Protein AF-A0A1M5JFJ2-F1 (afdb_monomer_lite)

Structure (mmCIF, N/CA/C/O backbone):
data_AF-A0A1M5JFJ2-F1
#
_entry.id   AF-A0A1M5JFJ2-F1
#
loop_
_atom_site.group_PDB
_atom_site.id
_atom_site.type_symbol
_atom_site.label_atom_id
_atom_site.label_alt_id
_atom_site.label_comp_id
_atom_site.label_asym_id
_atom_site.label_entity_id
_atom_site.label_seq_id
_atom_site.pdbx_PDB_ins_code
_atom_site.Cartn_x
_atom_site.Cartn_y
_atom_site.Cartn_z
_atom_site.occupancy
_atom_site.B_iso_or_equiv
_atom_site.auth_seq_id
_atom_site.auth_comp_id
_atom_site.auth_asym_id
_atom_site.auth_atom_id
_atom_site.pdbx_PDB_model_num
ATOM 1 N N . MET A 1 1 ? -61.893 -34.218 -16.323 1.00 39.91 1 MET A N 1
ATOM 2 C CA . MET A 1 1 ? -61.802 -35.694 -16.439 1.00 39.91 1 MET A CA 1
ATOM 3 C C . MET A 1 1 ? -60.438 -36.093 -15.871 1.00 39.91 1 MET A C 1
ATOM 5 O O . MET A 1 1 ? -59.460 -35.553 -16.354 1.00 39.91 1 MET A O 1
ATOM 9 N N . SER A 1 2 ? -60.388 -36.673 -14.657 1.00 41.72 2 SER A N 1
ATOM 10 C CA . SER A 1 2 ? -60.067 -38.105 -14.388 1.00 41.72 2 SER A CA 1
ATOM 11 C C . SER A 1 2 ? -58.613 -38.467 -14.764 1.00 41.72 2 SER A C 1
ATOM 13 O O . SER A 1 2 ? -58.262 -38.245 -15.911 1.00 41.72 2 SER A O 1
ATOM 15 N N . ARG A 1 3 ? -57.701 -39.023 -13.943 1.00 42.59 3 ARG A N 1
ATOM 16 C CA . ARG A 1 3 ? -57.672 -39.825 -12.686 1.00 42.59 3 ARG A CA 1
ATOM 17 C C . ARG A 1 3 ? -56.276 -39.617 -12.034 1.00 42.59 3 ARG A C 1
ATOM 19 O O . ARG A 1 3 ? -55.334 -39.351 -12.768 1.00 42.59 3 ARG A O 1
ATOM 26 N N . ASP A 1 4 ? -56.088 -39.505 -10.718 1.00 43.62 4 ASP A N 1
ATOM 27 C CA . ASP A 1 4 ? -56.044 -40.531 -9.646 1.00 43.62 4 ASP A CA 1
ATOM 28 C C . ASP A 1 4 ? -54.959 -41.635 -9.740 1.00 43.62 4 ASP A C 1
ATOM 30 O O . ASP A 1 4 ? -54.933 -42.403 -10.699 1.00 43.62 4 ASP A O 1
ATOM 34 N N . GLY A 1 5 ? -54.163 -41.774 -8.658 1.00 43.50 5 GLY A N 1
ATOM 35 C CA . GLY A 1 5 ? -53.397 -42.981 -8.259 1.00 43.50 5 GLY A CA 1
ATOM 36 C C . GLY A 1 5 ? -51.956 -42.704 -7.757 1.00 43.50 5 GLY A C 1
ATOM 37 O O . GLY A 1 5 ? -51.101 -42.405 -8.575 1.00 43.50 5 GLY A O 1
ATOM 38 N N . ARG A 1 6 ? -51.622 -42.643 -6.444 1.00 39.38 6 ARG A N 1
ATOM 39 C CA . ARG A 1 6 ? -51.461 -43.739 -5.433 1.00 39.38 6 ARG A CA 1
ATOM 40 C C . ARG A 1 6 ? -50.259 -44.661 -5.794 1.00 39.38 6 ARG A C 1
ATOM 42 O O . ARG A 1 6 ? -50.204 -45.095 -6.925 1.00 39.38 6 ARG A O 1
ATOM 49 N N . SER A 1 7 ? -49.281 -45.079 -4.971 1.00 40.28 7 SER A N 1
ATOM 50 C CA . SER A 1 7 ? -49.109 -45.277 -3.519 1.00 40.28 7 SER A CA 1
ATOM 51 C C . SER A 1 7 ? -47.634 -45.604 -3.172 1.00 40.28 7 SER A C 1
ATOM 53 O O . SER A 1 7 ? -46.970 -46.254 -3.964 1.00 40.28 7 SER A O 1
ATOM 55 N N . ARG A 1 8 ? -47.244 -45.294 -1.923 1.00 43.00 8 ARG A N 1
ATOM 56 C CA . ARG A 1 8 ? -46.470 -46.088 -0.927 1.00 43.00 8 ARG A CA 1
ATOM 57 C C . ARG A 1 8 ? -45.123 -46.751 -1.281 1.00 43.00 8 ARG A C 1
ATOM 59 O O . ARG A 1 8 ? -45.038 -47.630 -2.123 1.00 43.00 8 ARG A O 1
ATOM 66 N N . GLY A 1 9 ? -44.148 -46.507 -0.399 1.00 39.31 9 GLY A N 1
ATOM 67 C CA . GLY A 1 9 ? -42.988 -47.376 -0.182 1.00 39.31 9 GLY A CA 1
ATOM 68 C C . GLY A 1 9 ? -42.113 -46.894 0.977 1.00 39.31 9 GLY A C 1
ATOM 69 O O . GLY A 1 9 ? -41.078 -46.282 0.756 1.00 39.31 9 GLY A O 1
ATOM 70 N N . ALA A 1 10 ? -42.544 -47.131 2.219 1.00 44.31 10 ALA A N 1
ATOM 71 C CA . ALA A 1 10 ? -41.695 -46.991 3.399 1.00 44.31 10 ALA A CA 1
ATOM 72 C C . ALA A 1 10 ? -40.924 -48.299 3.622 1.00 44.31 10 ALA A C 1
ATOM 74 O O . ALA A 1 10 ? -41.558 -49.343 3.745 1.00 44.31 10 ALA A O 1
ATOM 75 N N . VAL A 1 11 ? -39.596 -48.241 3.760 1.00 48.44 11 VAL A N 1
ATOM 76 C CA . VAL A 1 11 ? -38.815 -49.282 4.445 1.00 48.44 11 VAL A CA 1
ATOM 77 C C . VAL A 1 11 ? -37.778 -48.604 5.337 1.00 48.44 11 VAL A C 1
ATOM 79 O O . VAL A 1 11 ? -36.845 -47.953 4.877 1.00 48.44 11 VAL A O 1
ATOM 82 N N . ARG A 1 12 ? -37.995 -48.744 6.646 1.00 45.38 12 ARG A N 1
ATOM 83 C CA . ARG A 1 12 ? -37.031 -48.492 7.718 1.00 45.38 12 ARG A CA 1
ATOM 84 C C . ARG A 1 12 ? -36.202 -49.759 7.924 1.00 45.38 12 ARG A C 1
ATOM 86 O O . ARG A 1 12 ? -36.773 -50.776 8.294 1.00 45.38 12 ARG A O 1
ATOM 93 N N . THR A 1 13 ? -34.883 -49.642 7.840 1.00 49.72 13 THR A N 1
ATOM 94 C CA . THR A 1 13 ? -33.890 -50.485 8.535 1.00 49.72 13 THR A CA 1
ATOM 95 C C . THR A 1 13 ? -32.666 -49.578 8.733 1.00 49.72 13 THR A C 1
ATOM 97 O O . THR A 1 13 ? -32.172 -49.025 7.763 1.00 49.72 13 THR A O 1
ATOM 100 N N . GLY A 1 14 ? -32.166 -49.232 9.917 1.00 38.94 14 GLY A N 1
ATOM 101 C CA . GLY A 1 14 ? -32.096 -50.006 11.145 1.00 38.94 14 GLY A CA 1
ATOM 102 C C . GLY A 1 14 ? -30.736 -50.697 11.247 1.00 38.94 14 GLY A C 1
ATOM 103 O O . GLY A 1 14 ? -30.698 -51.915 11.214 1.00 38.94 14 GLY A O 1
ATOM 104 N N . VAL A 1 15 ? -29.636 -49.942 11.375 1.00 43.53 15 VAL A N 1
ATOM 105 C CA . VAL A 1 15 ? -28.361 -50.473 11.887 1.00 43.53 15 VAL A CA 1
ATOM 106 C C . VAL A 1 15 ? -27.777 -49.464 12.874 1.00 43.53 15 VAL A C 1
ATOM 108 O O . VAL A 1 15 ? -27.150 -48.477 12.502 1.00 43.53 15 VAL A O 1
ATOM 111 N N . LYS A 1 16 ? -28.024 -49.714 14.163 1.00 44.69 16 LYS A N 1
ATOM 112 C CA . LYS A 1 16 ? -27.154 -49.257 15.247 1.00 44.69 16 LYS A CA 1
ATOM 113 C C . LYS A 1 16 ? -26.051 -50.301 15.378 1.00 44.69 16 LYS A C 1
ATOM 115 O O . LYS A 1 16 ? -26.351 -51.444 15.701 1.00 44.69 16 LYS A O 1
ATOM 120 N N . ALA A 1 17 ? -24.803 -49.898 15.193 1.00 47.81 17 ALA A N 1
ATOM 121 C CA . ALA A 1 17 ? -23.659 -50.646 15.692 1.00 47.81 17 ALA A CA 1
ATOM 122 C C . ALA A 1 17 ? -22.914 -49.739 16.673 1.00 47.81 17 ALA A C 1
ATOM 124 O O . ALA A 1 17 ? -22.112 -48.892 16.294 1.00 47.81 17 ALA A O 1
ATOM 125 N N . SER A 1 18 ? -23.268 -49.895 17.947 1.00 40.94 18 SER A N 1
ATOM 126 C CA . SER A 1 18 ? -22.427 -49.507 19.071 1.00 40.94 18 SER A CA 1
ATOM 127 C C . SER A 1 18 ? -21.298 -50.529 19.147 1.00 40.94 18 SER A C 1
ATOM 129 O O . SER A 1 18 ? -21.578 -51.721 19.283 1.00 40.94 18 SER A O 1
ATOM 131 N N . LYS A 1 19 ? -20.041 -50.089 19.057 1.00 43.38 19 LYS A N 1
ATOM 132 C CA . LYS A 1 19 ? -18.919 -50.881 19.553 1.00 43.38 19 LYS A CA 1
ATOM 133 C C . LYS A 1 19 ? -18.082 -50.023 20.486 1.00 43.38 19 LYS A C 1
ATOM 135 O O . LYS A 1 19 ? -17.530 -48.994 20.113 1.00 43.38 19 LYS A O 1
ATOM 140 N N . THR A 1 20 ? -18.117 -50.467 21.729 1.00 50.50 20 THR A N 1
ATOM 141 C CA . THR A 1 20 ? -17.379 -50.018 22.895 1.00 50.50 20 THR A CA 1
ATOM 142 C C . THR A 1 20 ? -15.874 -50.144 22.693 1.00 50.50 20 THR A C 1
ATOM 144 O O . THR A 1 20 ? -15.417 -51.158 22.176 1.00 50.50 20 THR A O 1
ATOM 147 N N . ASN A 1 21 ? -15.177 -49.108 23.161 1.00 49.94 21 ASN A N 1
ATOM 148 C CA . ASN A 1 21 ? -13.913 -49.103 23.897 1.00 49.94 21 ASN A CA 1
ATOM 149 C C . ASN A 1 21 ? -12.865 -50.154 23.523 1.00 49.94 21 ASN A C 1
ATOM 151 O O . ASN A 1 21 ? -13.027 -51.311 23.876 1.00 49.94 21 ASN A O 1
ATOM 155 N N . ASP A 1 22 ? -11.724 -49.675 23.026 1.00 42.69 22 ASP A N 1
ATOM 156 C CA . ASP A 1 22 ? -10.425 -50.153 23.495 1.00 42.69 22 ASP A CA 1
ATOM 157 C C . ASP A 1 22 ? -9.469 -48.957 23.602 1.00 42.69 22 ASP A C 1
ATOM 159 O O . ASP A 1 22 ? -8.981 -48.401 22.619 1.00 42.69 22 ASP A O 1
ATOM 163 N N . VAL A 1 23 ? -9.258 -48.524 24.846 1.00 50.94 23 VAL A N 1
ATOM 164 C CA . VAL A 1 23 ? -8.138 -47.673 25.246 1.00 50.94 23 VAL A CA 1
ATOM 165 C C . VAL A 1 23 ? -6.907 -48.571 25.232 1.00 50.94 23 VAL A C 1
ATOM 167 O O . VAL A 1 23 ? -6.678 -49.324 26.174 1.00 50.94 23 VAL A O 1
ATOM 170 N N . VAL A 1 24 ? -6.114 -48.502 24.166 1.00 49.69 24 VAL A N 1
ATOM 171 C CA . VAL A 1 24 ? -4.756 -49.055 24.161 1.00 49.69 24 VAL A CA 1
ATOM 172 C C . VAL A 1 24 ? -3.784 -47.903 24.355 1.00 49.69 24 VAL A C 1
ATOM 174 O O . VAL A 1 24 ? -3.337 -47.234 23.426 1.00 49.69 24 VAL A O 1
ATOM 177 N N . THR A 1 25 ? -3.487 -47.667 25.627 1.00 52.69 25 THR A N 1
ATOM 178 C CA . THR A 1 25 ? -2.304 -46.948 26.083 1.00 52.69 25 THR A CA 1
ATOM 179 C C . THR A 1 25 ? -1.084 -47.801 25.738 1.00 52.69 25 THR A C 1
ATOM 181 O O . THR A 1 25 ? -0.792 -48.775 26.428 1.00 52.69 25 THR A O 1
ATOM 184 N N . THR A 1 26 ? -0.346 -47.445 24.689 1.00 52.22 26 THR A N 1
ATOM 185 C CA . THR A 1 26 ? 1.036 -47.911 24.507 1.00 52.22 26 THR A CA 1
ATOM 186 C C . THR A 1 26 ? 1.939 -46.692 24.523 1.00 52.22 26 THR A C 1
ATOM 188 O O . THR A 1 26 ? 1.948 -45.872 23.608 1.00 52.22 26 THR A O 1
ATOM 191 N N . MET A 1 27 ? 2.637 -46.532 25.642 1.00 39.34 27 MET A N 1
ATOM 192 C CA . MET A 1 27 ? 3.692 -45.546 25.802 1.00 39.34 27 MET A CA 1
ATOM 193 C C . MET A 1 27 ? 4.973 -45.984 25.068 1.00 39.34 27 MET A C 1
ATOM 195 O O . MET A 1 27 ? 5.138 -47.146 24.719 1.00 39.34 27 MET A O 1
ATOM 199 N N . HIS A 1 28 ? 5.888 -45.016 24.957 1.00 49.59 28 HIS A N 1
ATOM 200 C CA . HIS A 1 28 ? 7.350 -45.127 24.873 1.00 49.59 28 HIS A CA 1
ATOM 201 C C . HIS A 1 28 ? 8.000 -45.662 23.580 1.00 49.59 28 HIS A C 1
ATOM 203 O O . HIS A 1 28 ? 8.273 -46.844 23.428 1.00 49.59 28 HIS A O 1
ATOM 209 N N . ASN A 1 29 ? 8.443 -44.726 22.728 1.00 51.09 29 ASN A N 1
ATOM 210 C CA . ASN A 1 29 ? 9.879 -44.469 22.520 1.00 51.09 29 ASN A CA 1
ATOM 211 C C . ASN A 1 29 ? 10.078 -43.132 21.781 1.00 51.09 29 ASN A C 1
ATOM 213 O O . ASN A 1 29 ? 10.016 -43.046 20.558 1.00 51.09 29 ASN A O 1
ATOM 217 N N . LEU A 1 30 ? 10.296 -42.063 22.550 1.00 55.94 30 LEU A N 1
ATOM 218 C CA . LEU A 1 30 ? 10.795 -40.792 22.032 1.00 55.94 30 LEU A CA 1
ATOM 219 C C . LEU A 1 30 ? 12.282 -40.980 21.726 1.00 55.94 30 LEU A C 1
ATOM 221 O O . LEU A 1 30 ? 13.108 -41.027 22.640 1.00 55.94 30 LEU A O 1
ATOM 225 N N . THR A 1 31 ? 12.620 -41.118 20.447 1.00 60.88 31 THR A N 1
ATOM 226 C CA . THR A 1 31 ? 14.009 -41.127 19.989 1.00 60.88 31 THR A CA 1
ATOM 227 C C . THR A 1 31 ? 14.659 -39.802 20.366 1.00 60.88 31 THR A C 1
ATOM 229 O O . THR A 1 31 ? 14.364 -38.744 19.811 1.00 60.88 31 THR A O 1
ATOM 232 N N . LYS A 1 32 ? 15.532 -39.888 21.368 1.00 49.66 32 LYS A N 1
ATOM 233 C CA . LYS A 1 32 ? 16.407 -38.828 21.850 1.00 49.66 32 LYS A CA 1
ATOM 234 C C . LYS A 1 32 ? 17.308 -38.344 20.713 1.00 49.66 32 LYS A C 1
ATOM 236 O O . LYS A 1 32 ? 18.321 -38.972 20.423 1.00 49.66 32 LYS A O 1
ATOM 241 N N . TRP A 1 33 ? 17.003 -37.188 20.136 1.00 51.31 33 TRP A N 1
ATOM 242 C CA . TRP A 1 33 ? 18.027 -36.363 19.503 1.00 51.31 33 TRP A CA 1
ATOM 243 C C . TRP A 1 33 ? 18.692 -35.531 20.595 1.00 51.31 33 TRP A C 1
ATOM 245 O O . TRP A 1 33 ? 18.266 -34.425 20.914 1.00 51.31 33 TRP A O 1
ATOM 255 N N . ALA A 1 34 ? 19.721 -36.101 21.216 1.00 57.03 34 ALA A N 1
ATOM 256 C CA . ALA A 1 34 ? 20.656 -35.343 22.031 1.00 57.03 34 ALA A CA 1
ATOM 257 C C . ALA A 1 34 ? 21.644 -34.632 21.096 1.00 57.03 34 ALA A C 1
ATOM 259 O O . ALA A 1 34 ? 22.776 -35.072 20.931 1.00 57.03 34 ALA A O 1
ATOM 260 N N . PHE A 1 35 ? 21.219 -33.533 20.473 1.00 53.06 35 PHE A N 1
ATOM 261 C CA . PHE A 1 35 ? 22.173 -32.539 19.992 1.00 53.06 35 PHE A CA 1
ATOM 262 C C . PHE A 1 35 ? 22.438 -31.577 21.139 1.00 53.06 35 PHE A C 1
ATOM 264 O O . PHE A 1 35 ? 21.732 -30.594 21.352 1.00 53.06 35 PHE A O 1
ATOM 271 N N . GLY A 1 36 ? 23.443 -31.940 21.933 1.00 57.38 36 GLY A N 1
ATOM 272 C CA . GLY A 1 36 ? 24.047 -31.035 22.887 1.00 57.38 36 GLY A CA 1
ATOM 273 C C . GLY A 1 36 ? 24.621 -29.831 22.151 1.00 57.38 36 GLY A C 1
ATOM 274 O O . GLY A 1 36 ? 25.515 -29.964 21.323 1.00 57.38 36 GLY A O 1
ATOM 275 N N . SER A 1 37 ? 24.117 -28.654 22.488 1.00 57.16 37 SER A N 1
ATOM 276 C CA . SER A 1 37 ? 24.889 -27.424 22.417 1.00 57.16 37 SER A CA 1
ATOM 277 C C . SER A 1 37 ? 24.416 -26.527 23.551 1.00 57.16 37 SER A C 1
ATOM 279 O O . SER A 1 37 ? 23.379 -25.870 23.473 1.00 57.16 37 SER A O 1
ATOM 281 N N . LEU A 1 38 ? 25.155 -26.578 24.660 1.00 59.25 38 LEU A N 1
ATOM 282 C CA . LEU A 1 38 ? 25.079 -25.587 25.724 1.00 59.25 38 LEU A CA 1
ATOM 283 C C . LEU A 1 38 ? 25.697 -24.296 25.183 1.00 59.25 38 LEU A C 1
ATOM 285 O O . LEU A 1 38 ? 26.888 -24.049 25.355 1.00 59.25 38 LEU A O 1
ATOM 289 N N . LEU A 1 39 ? 24.889 -23.467 24.526 1.00 62.22 39 LEU A N 1
ATOM 290 C CA . LEU A 1 39 ? 25.213 -22.053 24.417 1.00 62.22 39 LEU A CA 1
ATOM 291 C C . LEU A 1 39 ? 24.893 -21.427 25.773 1.00 62.22 39 LEU A C 1
ATOM 293 O O . LEU A 1 39 ? 23.737 -21.189 26.123 1.00 62.22 39 LEU A O 1
ATOM 297 N N . VAL A 1 40 ? 25.946 -21.228 26.563 1.00 60.50 40 VAL A N 1
ATOM 298 C CA . VAL A 1 40 ? 25.945 -20.363 27.741 1.00 60.50 40 VAL A CA 1
ATOM 299 C C . VAL A 1 40 ? 25.629 -18.950 27.251 1.00 60.50 40 VAL A C 1
ATOM 301 O O . VAL A 1 40 ? 26.520 -18.179 26.909 1.00 60.50 40 VAL A O 1
ATOM 304 N N . CYS A 1 41 ? 24.347 -18.605 27.174 1.00 51.31 41 CYS A N 1
ATOM 305 C CA . CYS A 1 41 ? 23.937 -17.213 27.106 1.00 51.31 41 CYS A CA 1
ATOM 306 C C . CYS A 1 41 ? 24.018 -16.671 28.531 1.00 51.31 41 CYS A C 1
ATOM 308 O O . CYS A 1 41 ? 23.082 -16.815 29.318 1.00 51.31 41 CYS A O 1
ATOM 310 N N . SER A 1 42 ? 25.174 -16.102 28.876 1.00 60.62 42 SER A N 1
ATOM 311 C CA . SER A 1 42 ? 25.330 -15.230 30.037 1.00 60.62 42 SER A CA 1
ATOM 312 C C . SER A 1 42 ? 24.139 -14.277 30.105 1.00 60.62 42 SER A C 1
ATOM 314 O O . SER A 1 42 ? 23.831 -13.580 29.137 1.00 60.62 42 SER A O 1
ATOM 316 N N . GLY A 1 43 ? 23.430 -14.304 31.232 1.00 48.38 43 GLY A N 1
ATOM 317 C CA . GLY A 1 43 ? 22.223 -13.521 31.431 1.00 48.38 43 GLY A CA 1
ATOM 318 C C . GLY A 1 43 ? 22.508 -12.029 31.308 1.00 48.38 43 GLY A C 1
ATOM 319 O O . GLY A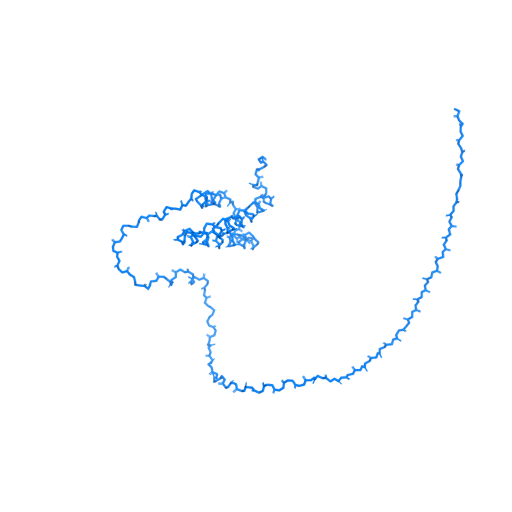 1 43 ? 23.189 -11.451 32.149 1.00 48.38 43 GLY A O 1
ATOM 320 N N . VAL A 1 44 ? 21.929 -11.399 30.292 1.00 59.34 44 VAL A N 1
ATOM 321 C CA . VAL A 1 44 ? 21.659 -9.965 30.316 1.00 59.34 44 VAL A CA 1
ATOM 322 C C . VAL A 1 44 ? 20.233 -9.820 30.824 1.00 59.34 44 VAL A C 1
ATOM 324 O O . VAL A 1 44 ? 19.277 -10.168 30.132 1.00 59.34 44 VAL A O 1
ATOM 327 N N . TRP A 1 45 ? 20.080 -9.332 32.054 1.00 53.47 45 TRP A N 1
ATOM 328 C CA . TRP A 1 45 ? 18.809 -8.780 32.514 1.00 53.47 45 TRP A CA 1
ATOM 329 C C . TRP A 1 45 ? 18.565 -7.491 31.724 1.00 53.47 45 TRP A C 1
ATOM 331 O O . TRP A 1 45 ? 18.951 -6.405 32.146 1.00 53.47 45 TRP A O 1
ATOM 341 N N . ALA A 1 46 ? 17.977 -7.613 30.536 1.00 52.78 46 ALA A N 1
ATOM 342 C CA . ALA A 1 46 ? 17.433 -6.468 29.830 1.00 52.78 46 ALA A CA 1
ATOM 343 C C . ALA A 1 46 ? 16.136 -6.083 30.545 1.00 52.78 46 ALA A C 1
ATOM 345 O O . ALA A 1 46 ? 15.145 -6.814 30.502 1.00 52.78 46 ALA A O 1
ATOM 346 N N . THR A 1 47 ? 16.151 -4.953 31.246 1.00 58.66 47 THR A N 1
ATOM 347 C CA . THR A 1 47 ? 14.925 -4.336 31.740 1.00 58.66 47 THR A CA 1
ATOM 348 C C . THR A 1 47 ? 14.044 -4.042 30.527 1.00 58.66 47 THR A C 1
ATOM 350 O O . THR A 1 47 ? 14.418 -3.305 29.616 1.00 58.66 47 THR A O 1
ATOM 353 N N . SER A 1 48 ? 12.884 -4.690 30.464 1.00 49.06 48 SER A N 1
ATOM 354 C CA . SER A 1 48 ? 11.900 -4.494 29.407 1.00 49.06 48 SE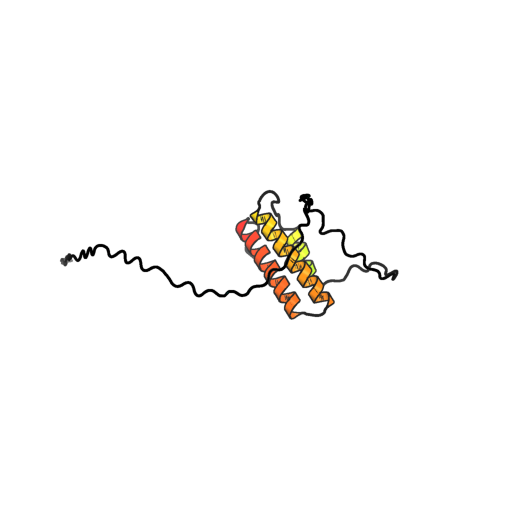R A CA 1
ATOM 355 C C . SER A 1 48 ? 11.290 -3.101 29.544 1.00 49.06 48 SER A C 1
ATOM 357 O O . SER A 1 48 ? 10.274 -2.921 30.213 1.00 49.06 48 SER A O 1
ATOM 359 N N . GLN A 1 49 ? 11.920 -2.101 28.933 1.00 50.28 49 GLN A N 1
ATOM 360 C CA . GLN A 1 49 ? 11.250 -0.847 28.627 1.00 50.28 49 GLN A CA 1
ATOM 361 C C . GLN A 1 49 ? 10.350 -1.110 27.421 1.00 50.28 49 GLN A C 1
ATOM 363 O O . GLN A 1 49 ? 10.824 -1.421 26.331 1.00 50.28 49 GLN A O 1
ATOM 368 N N . SER A 1 50 ? 9.037 -1.047 27.629 1.00 53.44 50 SER A N 1
ATOM 369 C CA . SER A 1 50 ? 8.064 -1.033 26.543 1.00 53.44 50 SER A CA 1
ATOM 370 C C . SER A 1 50 ? 8.299 0.224 25.708 1.00 53.44 50 SER A C 1
ATOM 372 O O . SER A 1 50 ? 7.901 1.318 26.111 1.00 53.44 50 SER A O 1
ATOM 374 N N . THR A 1 51 ? 8.973 0.081 24.571 1.00 53.59 51 THR A N 1
ATOM 375 C CA . THR A 1 51 ? 9.171 1.168 23.614 1.00 53.59 51 THR A CA 1
ATOM 376 C C . THR A 1 51 ? 7.804 1.625 23.092 1.00 53.59 51 THR A C 1
ATOM 378 O O . THR A 1 51 ? 7.029 0.796 22.601 1.00 53.59 51 THR A O 1
ATOM 381 N N . PRO A 1 52 ? 7.454 2.920 23.187 1.00 51.28 52 PRO A N 1
ATOM 382 C CA . PRO A 1 52 ? 6.280 3.445 22.503 1.00 51.28 52 PRO A CA 1
ATOM 383 C C . PRO A 1 52 ? 6.450 3.292 20.980 1.00 51.28 52 PRO A C 1
ATOM 385 O O . PRO A 1 52 ? 7.553 3.390 20.450 1.00 51.28 52 PRO A O 1
ATOM 388 N N . LEU A 1 53 ? 5.342 3.030 20.278 1.00 52.59 53 LEU A N 1
ATOM 389 C CA . LEU A 1 53 ? 5.221 2.750 18.833 1.00 52.59 53 LEU A CA 1
ATOM 390 C C . LEU A 1 53 ? 5.582 3.936 17.899 1.00 52.59 53 LEU A C 1
ATOM 392 O O . LEU A 1 53 ? 4.924 4.156 16.881 1.00 52.59 53 LEU A O 1
ATOM 396 N N . THR A 1 54 ? 6.623 4.700 18.214 1.00 51.94 54 THR A N 1
ATOM 397 C CA . THR A 1 54 ? 7.084 5.877 17.455 1.00 51.94 54 THR A CA 1
ATOM 398 C C . THR A 1 54 ? 8.395 5.658 16.689 1.00 51.94 54 THR A C 1
ATOM 400 O O . THR A 1 54 ? 8.865 6.570 16.022 1.00 51.94 54 THR A O 1
ATOM 403 N N . GLN A 1 55 ? 8.969 4.450 16.699 1.00 41.16 55 GLN A N 1
ATOM 404 C CA . GLN A 1 55 ? 10.309 4.192 16.141 1.00 41.16 55 GLN A CA 1
ATOM 405 C C . GLN A 1 55 ? 10.389 4.027 14.607 1.00 41.16 55 GLN A C 1
ATOM 407 O O . GLN A 1 55 ? 11.476 3.910 14.059 1.00 41.16 55 GLN A O 1
ATOM 412 N N . TRP A 1 56 ? 9.286 4.064 13.859 1.00 51.25 56 TRP A N 1
ATOM 413 C CA . TRP A 1 56 ? 9.355 3.944 12.389 1.00 51.25 56 TRP A CA 1
ATOM 414 C C . TRP A 1 56 ? 9.790 5.239 11.675 1.00 51.25 56 TRP A C 1
ATOM 416 O O . TRP A 1 56 ? 9.828 5.263 10.450 1.00 51.25 56 TRP A O 1
ATOM 426 N N . ALA A 1 57 ? 10.116 6.305 12.414 1.00 52.94 57 ALA A N 1
ATOM 427 C CA . ALA A 1 57 ? 10.426 7.619 11.850 1.00 52.94 57 ALA A CA 1
ATOM 428 C C . ALA A 1 57 ? 11.905 8.053 11.935 1.00 52.94 57 ALA A C 1
ATOM 430 O O . ALA A 1 57 ? 12.191 9.175 11.535 1.00 52.94 57 ALA A O 1
ATOM 431 N N . GLN A 1 58 ? 12.846 7.242 12.449 1.00 49.56 58 GLN A N 1
ATOM 432 C CA . GLN A 1 58 ? 14.175 7.782 12.805 1.00 49.56 58 GLN A CA 1
ATOM 433 C C . GLN A 1 58 ? 15.396 6.919 12.464 1.00 49.56 58 GLN A C 1
ATOM 435 O O . GLN A 1 58 ? 16.389 6.954 13.182 1.00 49.56 58 GLN A O 1
ATOM 440 N N . GLU A 1 59 ? 15.375 6.180 11.355 1.00 47.22 59 GLU A N 1
ATOM 441 C CA . GLU A 1 59 ? 16.590 5.486 10.904 1.00 47.22 59 GLU A CA 1
ATOM 442 C C . GLU A 1 59 ? 16.705 5.458 9.375 1.00 47.22 59 GLU A C 1
ATOM 444 O O . GLU A 1 59 ? 16.660 4.416 8.729 1.00 47.22 59 GLU A O 1
ATOM 449 N N . GLN A 1 60 ? 16.840 6.652 8.792 1.00 53.19 60 GLN A N 1
ATOM 450 C CA . GLN A 1 60 ? 17.394 6.862 7.451 1.00 53.19 60 GLN A CA 1
ATOM 451 C C . GLN A 1 60 ? 18.287 8.112 7.424 1.00 53.19 60 GLN A C 1
ATOM 453 O O . GLN A 1 60 ? 18.118 8.970 6.575 1.00 53.19 60 GLN A O 1
ATOM 458 N N . ASP A 1 61 ? 19.248 8.225 8.341 1.00 51.47 61 ASP A N 1
ATOM 459 C CA . ASP A 1 61 ? 20.313 9.233 8.233 1.00 51.47 61 ASP A CA 1
ATOM 460 C C . ASP A 1 61 ? 21.680 8.553 8.323 1.00 51.47 61 ASP A C 1
ATOM 462 O O . ASP A 1 61 ? 22.397 8.600 9.320 1.00 51.47 61 ASP A O 1
ATOM 466 N N . GLY A 1 62 ? 22.016 7.865 7.232 1.00 42.62 62 GLY A N 1
ATOM 467 C CA . GLY A 1 62 ? 23.346 7.355 6.928 1.00 42.62 62 GLY A CA 1
ATOM 468 C C . GLY A 1 62 ? 23.881 8.029 5.667 1.00 42.62 62 GLY A C 1
ATOM 469 O O . GLY A 1 62 ? 23.782 7.470 4.584 1.00 42.62 62 GLY A O 1
ATOM 470 N N . ALA A 1 63 ? 24.405 9.244 5.836 1.00 45.75 63 ALA A N 1
ATOM 471 C CA . ALA A 1 63 ? 25.398 9.928 5.003 1.00 45.75 63 ALA A CA 1
ATOM 472 C C . ALA A 1 63 ? 25.381 9.690 3.472 1.00 45.75 63 ALA A C 1
ATOM 474 O O . ALA A 1 63 ? 26.100 8.830 2.969 1.00 45.75 63 ALA A O 1
ATOM 475 N N . GLN A 1 64 ? 24.740 10.603 2.731 1.00 44.28 64 GLN A N 1
ATOM 476 C CA . GLN A 1 64 ? 25.370 11.254 1.573 1.00 44.28 64 GLN A CA 1
ATOM 477 C C . GLN A 1 64 ? 24.951 12.728 1.519 1.00 44.28 64 GLN A C 1
ATOM 479 O O . GLN A 1 64 ? 23.810 13.069 1.224 1.00 44.28 64 GLN A O 1
ATOM 484 N N . THR A 1 65 ? 25.901 13.619 1.799 1.00 46.72 65 THR A N 1
ATOM 485 C CA . THR A 1 65 ? 25.831 15.030 1.416 1.00 46.72 65 THR A CA 1
ATOM 486 C C . THR A 1 65 ? 25.866 15.124 -0.105 1.00 46.72 65 THR A C 1
ATOM 488 O O . THR A 1 65 ? 26.922 15.027 -0.726 1.00 46.72 65 THR A O 1
ATOM 491 N N . THR A 1 66 ? 24.710 15.324 -0.718 1.00 46.16 66 THR A N 1
ATOM 492 C CA . THR A 1 66 ? 24.601 16.040 -1.987 1.00 46.16 66 THR A CA 1
ATOM 493 C C . THR A 1 66 ? 23.435 16.991 -1.814 1.00 46.16 66 THR A C 1
ATOM 495 O O . THR A 1 66 ? 22.323 16.570 -1.508 1.00 46.16 66 THR A O 1
ATOM 498 N N . GLU A 1 67 ? 23.714 18.282 -1.940 1.00 48.62 67 GLU A N 1
ATOM 499 C CA . GLU A 1 67 ? 22.715 19.334 -2.066 1.00 48.62 67 GLU A CA 1
ATOM 500 C C . GLU A 1 67 ? 21.908 19.062 -3.346 1.00 48.62 67 GLU A C 1
ATOM 502 O O . GLU A 1 67 ? 22.230 19.520 -4.437 1.00 48.62 67 GLU A O 1
ATOM 507 N N . LEU A 1 68 ? 20.904 18.198 -3.229 1.00 44.59 68 LEU A N 1
ATOM 508 C CA . LEU A 1 68 ? 19.927 17.920 -4.262 1.00 44.59 68 LEU A CA 1
ATOM 509 C C . LEU A 1 68 ? 18.675 18.659 -3.833 1.00 44.59 68 LEU A C 1
ATOM 511 O O . LEU A 1 68 ? 18.025 18.289 -2.856 1.00 44.59 68 LEU A O 1
ATOM 515 N N . VAL A 1 69 ? 18.354 19.722 -4.572 1.00 46.84 69 VAL A N 1
ATOM 516 C CA . VAL A 1 69 ? 16.991 20.242 -4.695 1.00 46.84 69 VAL A CA 1
ATOM 517 C C . VAL A 1 69 ? 16.060 19.036 -4.643 1.00 46.84 69 VAL A C 1
ATOM 519 O O . VAL A 1 69 ? 16.163 18.167 -5.507 1.00 46.84 69 VAL A O 1
ATOM 522 N N . ALA A 1 70 ? 15.245 18.931 -3.591 1.00 48.06 70 ALA A N 1
ATOM 523 C CA . ALA A 1 70 ? 14.349 17.804 -3.376 1.00 48.06 70 ALA A CA 1
ATOM 524 C C . ALA A 1 70 ? 13.282 17.811 -4.477 1.00 48.06 70 ALA A C 1
ATOM 526 O O . ALA A 1 70 ? 12.171 18.307 -4.302 1.00 48.06 70 ALA A O 1
ATOM 527 N N . VAL A 1 71 ? 13.651 17.312 -5.655 1.00 50.41 71 VAL A N 1
ATOM 528 C CA . VAL A 1 71 ? 12.725 16.967 -6.718 1.00 50.41 71 VAL A CA 1
ATOM 529 C C . VAL A 1 71 ? 11.903 15.842 -6.124 1.00 50.41 71 VAL A C 1
ATOM 531 O O . VAL A 1 71 ? 12.423 14.751 -5.886 1.00 50.41 71 VAL A O 1
ATOM 534 N N . ALA A 1 72 ? 10.646 16.140 -5.793 1.00 54.81 72 ALA A N 1
ATOM 535 C CA . ALA A 1 72 ? 9.706 15.122 -5.367 1.00 54.81 72 ALA A CA 1
ATOM 536 C C . ALA A 1 72 ? 9.807 13.960 -6.371 1.00 54.81 72 ALA A C 1
ATOM 538 O O . ALA A 1 72 ? 9.708 14.218 -7.577 1.00 54.81 72 ALA A O 1
ATOM 539 N N . PRO A 1 73 ? 10.091 12.724 -5.920 1.00 61.16 73 PRO A N 1
ATOM 540 C CA . PRO A 1 73 ? 10.212 11.593 -6.825 1.00 61.16 73 PRO A CA 1
ATOM 541 C C . PRO A 1 73 ? 8.931 11.510 -7.654 1.00 61.16 73 PRO A C 1
ATOM 543 O O . PRO A 1 73 ? 7.842 11.375 -7.100 1.00 61.16 73 PRO A O 1
ATOM 546 N N . GLN A 1 74 ? 9.059 11.668 -8.972 1.00 68.38 74 GLN A N 1
ATOM 547 C CA . GLN A 1 74 ? 7.931 11.530 -9.884 1.00 68.38 74 GLN A CA 1
ATOM 548 C C . GLN A 1 74 ? 7.618 10.040 -9.987 1.00 68.38 74 GLN A C 1
ATOM 550 O O . GLN A 1 74 ? 8.348 9.286 -10.629 1.00 68.38 74 GLN A O 1
ATOM 555 N N . TYR A 1 75 ? 6.579 9.605 -9.280 1.00 76.00 75 TYR A N 1
ATOM 556 C CA . TYR A 1 75 ? 6.112 8.228 -9.338 1.00 76.00 75 TYR A CA 1
ATOM 557 C C . TYR A 1 75 ? 5.265 8.012 -10.593 1.00 76.00 75 TYR A C 1
ATOM 559 O O . TYR A 1 75 ? 4.674 8.946 -11.135 1.00 76.00 75 TYR A O 1
ATOM 567 N N . SER A 1 76 ? 5.162 6.767 -11.059 1.00 84.25 76 SER A N 1
ATOM 568 C CA . SER A 1 76 ? 4.185 6.444 -12.098 1.00 84.25 76 SER A CA 1
ATOM 569 C C . SER A 1 76 ? 2.764 6.837 -11.681 1.00 84.25 76 SER A C 1
ATOM 571 O O . SER A 1 76 ? 2.362 6.705 -10.522 1.00 84.25 76 SER A O 1
ATOM 573 N N . ASN A 1 77 ? 1.960 7.228 -12.674 1.00 89.44 77 ASN A N 1
ATOM 574 C CA . ASN A 1 77 ? 0.552 7.602 -12.509 1.00 89.44 77 ASN A CA 1
ATOM 575 C C . ASN A 1 77 ? -0.271 6.553 -11.725 1.00 89.44 77 ASN A C 1
ATOM 577 O O . ASN A 1 77 ? -1.234 6.893 -11.037 1.00 89.44 77 ASN A O 1
ATOM 581 N N . ALA A 1 78 ? 0.114 5.274 -11.791 1.00 89.19 78 ALA A N 1
ATOM 582 C CA . ALA A 1 78 ? -0.542 4.194 -11.061 1.00 89.19 78 ALA A CA 1
ATOM 583 C C . ALA A 1 78 ? -0.364 4.300 -9.533 1.00 89.19 78 ALA A C 1
ATOM 585 O O . ALA A 1 78 ? -1.322 4.065 -8.790 1.00 89.19 78 ALA A O 1
ATOM 586 N N . ILE A 1 79 ? 0.830 4.684 -9.065 1.00 94.19 79 ILE A N 1
ATOM 587 C CA . ILE A 1 79 ? 1.129 4.908 -7.643 1.00 94.19 79 ILE A CA 1
ATOM 588 C C . ILE A 1 79 ? 0.336 6.123 -7.142 1.00 94.19 79 ILE A C 1
ATOM 590 O O . ILE A 1 79 ? -0.396 6.011 -6.157 1.00 94.19 79 ILE A O 1
ATOM 594 N N . GLU A 1 80 ? 0.380 7.239 -7.873 1.00 94.12 80 GLU A N 1
ATOM 595 C CA . GLU A 1 80 ? -0.366 8.465 -7.540 1.00 94.12 80 GLU A CA 1
ATOM 596 C C . GLU A 1 80 ? -1.886 8.225 -7.495 1.00 94.12 80 GLU A C 1
ATOM 598 O O . GLU A 1 80 ? -2.592 8.665 -6.584 1.00 94.12 80 GLU A O 1
ATOM 603 N N . THR A 1 81 ? -2.417 7.456 -8.451 1.00 93.25 81 THR A N 1
ATOM 604 C CA . THR A 1 81 ? -3.844 7.106 -8.495 1.00 93.25 81 THR A CA 1
ATOM 605 C C . THR A 1 81 ? -4.271 6.323 -7.255 1.00 93.25 81 THR A C 1
ATOM 607 O O . THR A 1 81 ? -5.354 6.563 -6.706 1.00 93.25 81 THR A O 1
ATOM 610 N N . LEU A 1 82 ? -3.432 5.389 -6.798 1.00 94.56 82 LEU A N 1
ATOM 611 C CA . LEU A 1 82 ? -3.686 4.617 -5.587 1.00 94.56 82 LEU A CA 1
ATOM 612 C C . LEU A 1 82 ? -3.614 5.502 -4.335 1.00 94.56 82 LEU A C 1
ATOM 614 O O . LEU A 1 82 ? -4.479 5.382 -3.469 1.00 94.56 82 LEU A O 1
ATOM 618 N N . GLU A 1 83 ? -2.656 6.422 -4.255 1.00 95.00 83 GLU A N 1
ATOM 619 C CA . GLU A 1 83 ? -2.540 7.390 -3.156 1.00 95.00 83 GLU A CA 1
ATOM 620 C C . GLU A 1 83 ? -3.806 8.233 -3.016 1.00 95.00 83 GLU A C 1
ATOM 622 O O . GLU A 1 83 ? -4.471 8.201 -1.976 1.00 95.00 83 GLU A O 1
ATOM 627 N N . HIS A 1 84 ? -4.249 8.850 -4.109 1.00 94.69 84 HIS A N 1
ATOM 628 C CA . HIS A 1 84 ? -5.506 9.593 -4.131 1.00 94.69 84 HIS A CA 1
ATOM 629 C C . HIS A 1 84 ? -6.730 8.719 -3.840 1.00 94.69 84 HIS A C 1
ATOM 631 O O . HIS A 1 84 ? -7.754 9.191 -3.334 1.00 94.69 84 HIS A O 1
ATOM 637 N N . ALA A 1 85 ? -6.696 7.435 -4.197 1.00 94.06 85 ALA A N 1
ATOM 638 C CA . ALA A 1 85 ? -7.762 6.505 -3.854 1.00 94.06 85 ALA A CA 1
ATOM 639 C C . ALA A 1 85 ? -7.786 6.208 -2.343 1.00 94.06 85 ALA A C 1
ATOM 641 O O . ALA A 1 85 ? -8.875 6.110 -1.764 1.00 94.06 85 ALA A O 1
ATOM 642 N N . ILE A 1 86 ? -6.626 6.091 -1.696 1.00 94.62 86 ILE A N 1
ATOM 643 C CA . ILE A 1 86 ? -6.503 5.895 -0.247 1.00 94.62 86 ILE A CA 1
ATOM 644 C C . ILE A 1 86 ? -7.008 7.133 0.494 1.00 94.62 86 ILE A C 1
ATOM 646 O O . ILE A 1 86 ? -7.870 6.985 1.357 1.00 94.62 86 ILE A O 1
ATOM 650 N N . GLU A 1 87 ? -6.567 8.332 0.104 1.00 93.75 87 GLU A N 1
ATOM 651 C CA . GLU A 1 87 ? -6.978 9.612 0.708 1.00 93.75 87 GLU A CA 1
ATOM 652 C C . GLU A 1 87 ? -8.497 9.818 0.675 1.00 93.75 87 GLU A C 1
ATOM 654 O O . GLU A 1 87 ? -9.110 10.245 1.653 1.00 93.75 87 GLU A O 1
ATOM 659 N N . ARG A 1 88 ? -9.138 9.450 -0.441 1.00 93.62 88 ARG A N 1
ATOM 660 C CA . ARG A 1 88 ? -10.599 9.537 -0.597 1.00 93.62 88 ARG A CA 1
ATOM 661 C C . ARG A 1 88 ? -11.368 8.471 0.185 1.00 93.62 88 ARG A C 1
ATOM 663 O O . ARG A 1 88 ? -12.588 8.570 0.324 1.00 93.62 88 ARG A O 1
ATOM 670 N N . THR A 1 89 ? -10.699 7.434 0.681 1.00 94.25 89 THR A N 1
ATOM 671 C CA . THR A 1 89 ? -11.349 6.324 1.385 1.00 94.25 89 THR A CA 1
ATOM 672 C C . THR A 1 89 ? -11.310 6.558 2.885 1.00 94.25 89 THR A C 1
ATOM 674 O O . THR A 1 89 ? -10.242 6.668 3.479 1.00 94.25 89 THR A O 1
ATOM 677 N N . ARG A 1 90 ? -12.472 6.566 3.552 1.00 94.06 90 ARG A N 1
ATOM 678 C CA . ARG A 1 90 ? -12.471 6.723 5.014 1.00 94.06 90 ARG A CA 1
ATOM 679 C C . ARG A 1 90 ? -12.117 5.407 5.699 1.00 94.06 90 ARG A C 1
ATOM 681 O O . ARG A 1 90 ? -12.863 4.426 5.618 1.00 94.06 90 ARG A O 1
ATOM 688 N N . PHE A 1 91 ? -11.017 5.423 6.440 1.00 94.25 91 PHE A N 1
ATOM 689 C CA . PHE A 1 91 ? -10.654 4.386 7.398 1.00 94.25 91 PHE A CA 1
ATOM 690 C C . PHE A 1 91 ? -11.038 4.842 8.808 1.00 94.25 91 PHE A C 1
ATOM 692 O O . PHE A 1 91 ? -10.875 6.005 9.161 1.00 94.25 91 PHE A O 1
ATOM 699 N N . ASN A 1 92 ? -11.568 3.924 9.618 1.00 93.12 92 ASN A N 1
ATOM 700 C CA . ASN A 1 92 ? -11.897 4.211 11.014 1.00 93.12 92 ASN A CA 1
ATOM 701 C C . ASN A 1 92 ? -10.743 3.713 11.888 1.00 93.12 92 ASN A C 1
ATOM 703 O O . ASN A 1 92 ? -10.573 2.503 12.021 1.00 93.12 92 ASN A O 1
ATOM 707 N N . SER A 1 93 ? -9.977 4.627 12.482 1.00 88.44 93 SER A N 1
ATOM 708 C CA . SER A 1 93 ? -8.814 4.300 13.317 1.00 88.44 93 SER A CA 1
ATOM 709 C C . SER A 1 93 ? -9.173 3.550 14.605 1.00 88.44 93 SER A C 1
ATOM 711 O O . SER A 1 93 ? -8.358 2.774 15.104 1.00 88.44 93 SER A O 1
ATOM 713 N N . GLN A 1 94 ? -10.402 3.714 15.107 1.00 94.06 94 GLN A N 1
ATOM 714 C CA . GLN A 1 94 ? -10.905 3.001 16.285 1.00 94.06 94 GLN A CA 1
ATOM 715 C C . GLN A 1 94 ? -11.245 1.535 15.973 1.00 94.06 94 GLN A C 1
ATOM 717 O O . GLN A 1 94 ? -11.282 0.695 16.870 1.00 94.06 94 GLN A O 1
ATOM 722 N N . ASN A 1 95 ? -11.466 1.189 14.698 1.00 95.31 95 ASN A N 1
ATOM 723 C CA . ASN A 1 95 ? -11.719 -0.186 14.288 1.00 95.31 95 ASN A CA 1
ATOM 724 C C . ASN A 1 95 ? -10.401 -0.890 13.931 1.00 95.31 95 ASN A C 1
ATOM 726 O O . ASN A 1 95 ? -9.776 -0.603 12.908 1.00 95.31 95 ASN A O 1
ATOM 730 N N . ARG A 1 96 ? -10.019 -1.890 14.735 1.00 96.50 96 ARG A N 1
ATOM 731 C CA . ARG A 1 96 ? -8.780 -2.665 14.545 1.00 96.50 96 ARG A CA 1
ATOM 732 C C . ARG A 1 96 ? -8.634 -3.243 13.133 1.00 96.50 96 ARG A C 1
ATOM 734 O O . ARG A 1 96 ? -7.534 -3.231 12.584 1.00 96.50 96 ARG A O 1
ATOM 741 N N . VAL A 1 97 ? -9.716 -3.742 12.534 1.00 95.19 97 VAL A N 1
ATOM 742 C CA . VAL A 1 97 ? -9.688 -4.336 11.187 1.00 95.19 97 VAL A CA 1
ATOM 743 C C . VAL A 1 97 ? -9.445 -3.265 10.125 1.00 95.19 97 VAL A C 1
ATOM 745 O O . VAL A 1 97 ? -8.681 -3.501 9.191 1.00 95.19 97 VAL A O 1
ATOM 748 N N . HIS A 1 98 ? -10.046 -2.081 10.269 1.00 96.81 98 HIS A N 1
ATOM 749 C CA . HIS A 1 98 ? -9.834 -0.966 9.340 1.00 96.81 98 HIS A CA 1
ATOM 750 C C . HIS A 1 98 ? -8.383 -0.483 9.405 1.00 96.81 98 HIS A C 1
ATOM 752 O O . HIS A 1 98 ? -7.733 -0.363 8.368 1.00 96.81 98 HIS A O 1
ATOM 758 N N . SER A 1 99 ? -7.852 -0.307 10.616 1.00 95.69 99 SER A N 1
ATOM 759 C CA . SER A 1 99 ? -6.455 0.074 10.835 1.00 95.69 99 SER A CA 1
ATOM 760 C C . SER A 1 99 ? -5.477 -0.961 10.269 1.00 95.69 99 SER A C 1
ATOM 762 O O . SER A 1 99 ? -4.480 -0.591 9.654 1.00 95.69 99 SER A O 1
ATOM 764 N N . LEU A 1 100 ? -5.766 -2.263 10.403 1.00 97.06 100 LEU A N 1
ATOM 765 C CA . LEU A 1 100 ? -4.933 -3.320 9.818 1.00 97.06 100 LEU A CA 1
ATOM 766 C C . LEU A 1 100 ? -4.956 -3.297 8.283 1.00 97.06 100 LEU A C 1
ATOM 768 O O . LEU A 1 100 ? -3.913 -3.470 7.656 1.00 97.06 100 LEU A O 1
ATOM 772 N N . ARG A 1 101 ? -6.124 -3.073 7.668 1.00 96.94 101 ARG A N 1
ATOM 773 C CA . ARG A 1 101 ? -6.233 -2.943 6.206 1.00 96.94 101 ARG A CA 1
ATOM 774 C C . ARG A 1 101 ? -5.435 -1.750 5.696 1.00 96.94 101 ARG A C 1
ATOM 776 O O . ARG A 1 101 ? -4.679 -1.922 4.748 1.00 96.94 101 ARG A O 1
ATOM 783 N N . LEU A 1 102 ? -5.552 -0.592 6.349 1.00 96.94 102 LEU A N 1
ATOM 784 C CA . LEU A 1 102 ? -4.789 0.599 5.979 1.00 96.94 102 LEU A CA 1
ATOM 785 C C . LEU A 1 102 ? -3.279 0.349 6.069 1.00 96.94 102 LEU A C 1
ATOM 787 O O . LEU A 1 102 ? -2.568 0.606 5.106 1.00 96.94 102 LEU A O 1
ATOM 791 N N . LYS A 1 103 ? -2.798 -0.240 7.174 1.00 97.44 103 LYS A N 1
ATOM 792 C CA . LYS A 1 103 ? -1.378 -0.602 7.325 1.00 97.44 103 LYS A CA 1
ATOM 793 C C . LYS A 1 103 ? -0.881 -1.507 6.197 1.00 97.44 103 LYS A C 1
ATOM 795 O O . LYS A 1 103 ? 0.189 -1.267 5.655 1.00 97.44 103 LYS A O 1
ATOM 800 N N . ARG A 1 104 ? -1.663 -2.524 5.820 1.00 98.06 104 ARG A N 1
ATOM 801 C CA . ARG A 1 104 ? -1.308 -3.429 4.713 1.00 98.06 104 ARG A CA 1
ATOM 802 C C . ARG A 1 104 ? -1.280 -2.719 3.362 1.00 98.06 104 ARG A C 1
ATOM 804 O O . ARG A 1 104 ? -0.408 -3.012 2.559 1.00 98.06 104 ARG A O 1
ATOM 811 N N . ILE A 1 105 ? -2.216 -1.805 3.111 1.00 97.81 105 ILE A N 1
ATOM 812 C CA . ILE A 1 105 ? -2.227 -1.007 1.878 1.00 97.81 105 ILE A CA 1
ATOM 813 C C . ILE A 1 105 ? -0.974 -0.127 1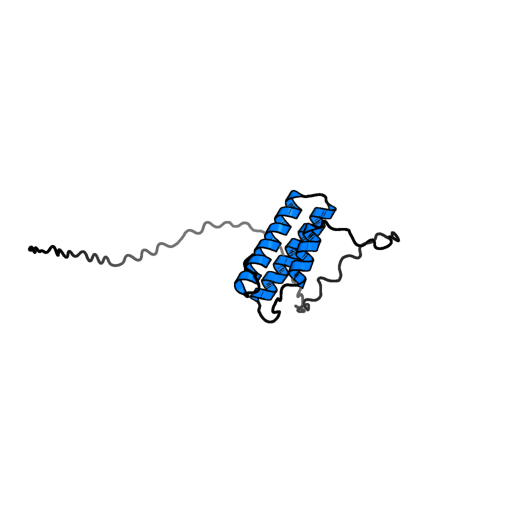.805 1.00 97.81 105 ILE A C 1
ATOM 815 O O . ILE A 1 105 ? -0.304 -0.124 0.780 1.00 97.81 105 ILE A O 1
ATOM 819 N N . ILE A 1 106 ? -0.633 0.566 2.897 1.00 97.69 106 ILE A N 1
ATOM 820 C CA . ILE A 1 106 ? 0.560 1.423 2.966 1.00 97.69 106 ILE A CA 1
ATOM 821 C C . ILE A 1 106 ? 1.836 0.603 2.750 1.00 97.69 106 ILE A C 1
ATOM 823 O O . ILE A 1 106 ? 2.704 1.038 2.006 1.00 97.69 106 ILE A O 1
ATOM 827 N N . TYR A 1 107 ? 1.925 -0.595 3.335 1.00 98.19 107 TYR A N 1
ATOM 828 C CA . TYR A 1 107 ? 3.057 -1.503 3.132 1.00 98.19 107 TYR A CA 1
ATOM 829 C C . TYR A 1 107 ? 3.282 -1.838 1.646 1.00 98.19 107 TYR A C 1
ATOM 831 O O . TYR A 1 107 ? 4.378 -1.651 1.121 1.00 98.19 107 TYR A O 1
ATOM 839 N N . TYR A 1 108 ? 2.233 -2.267 0.940 1.00 98.25 108 TYR A N 1
ATOM 840 C CA . TYR A 1 108 ? 2.350 -2.584 -0.485 1.00 98.25 108 TYR A CA 1
ATOM 841 C C . TYR A 1 108 ? 2.623 -1.341 -1.341 1.00 98.25 108 TYR A C 1
ATOM 843 O O . TYR A 1 108 ? 3.332 -1.425 -2.340 1.00 98.25 108 TYR A O 1
ATOM 851 N N . LEU A 1 109 ? 2.106 -0.176 -0.944 1.00 97.25 109 LEU A N 1
ATOM 852 C CA . LEU A 1 109 ? 2.425 1.087 -1.606 1.00 97.25 109 LEU A CA 1
ATOM 853 C C . LEU A 1 109 ? 3.912 1.447 -1.449 1.00 97.25 109 LEU A C 1
ATOM 855 O O . LEU A 1 109 ? 4.536 1.858 -2.423 1.00 97.25 109 LEU A O 1
ATOM 859 N N . SER A 1 110 ? 4.499 1.266 -0.259 1.00 96.69 110 SER A N 1
ATOM 860 C CA . SER A 1 110 ? 5.938 1.485 -0.062 1.00 96.69 110 SER A CA 1
ATOM 861 C C . SER A 1 110 ? 6.791 0.516 -0.879 1.00 96.69 110 SER A C 1
ATOM 863 O O . SER A 1 110 ? 7.733 0.962 -1.526 1.00 96.69 110 SER A O 1
ATOM 865 N N . GLU A 1 111 ? 6.424 -0.770 -0.940 1.00 96.88 111 GLU A N 1
ATOM 866 C CA . GLU A 1 111 ? 7.111 -1.739 -1.805 1.00 96.88 111 GLU A CA 1
ATOM 867 C C . GLU A 1 111 ? 7.042 -1.322 -3.278 1.00 96.88 111 GLU A C 1
ATOM 869 O O . GLU A 1 111 ? 8.057 -1.324 -3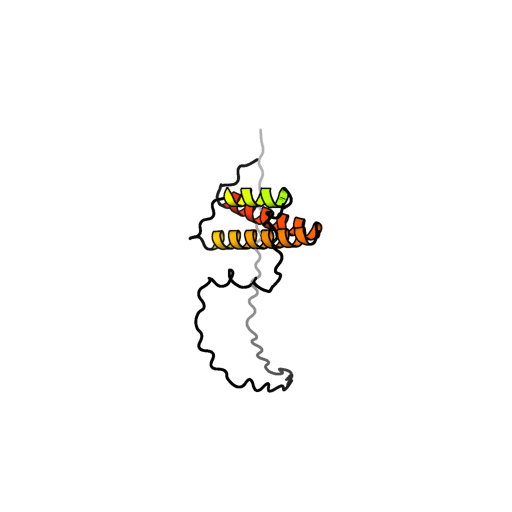.968 1.00 96.88 111 GLU A O 1
ATOM 874 N N . ALA A 1 112 ? 5.868 -0.894 -3.757 1.00 96.50 112 ALA A N 1
ATOM 875 C CA . ALA A 1 112 ? 5.707 -0.428 -5.132 1.00 96.50 112 ALA A CA 1
ATOM 876 C C . ALA A 1 112 ? 6.610 0.778 -5.447 1.00 96.50 112 ALA A C 1
ATOM 878 O O . ALA A 1 112 ? 7.203 0.827 -6.523 1.00 96.50 112 ALA A O 1
ATOM 879 N N . ARG A 1 113 ? 6.768 1.721 -4.507 1.00 95.44 113 ARG A N 1
ATOM 880 C CA . ARG A 1 113 ? 7.687 2.862 -4.660 1.00 95.44 113 ARG A CA 1
ATOM 881 C C . ARG A 1 113 ? 9.152 2.419 -4.716 1.00 95.44 113 ARG A C 1
ATOM 883 O O . ARG A 1 113 ? 9.901 2.926 -5.546 1.00 95.44 113 ARG A O 1
ATOM 890 N N . GLU A 1 114 ? 9.562 1.460 -3.885 1.00 95.88 114 GLU A N 1
ATOM 891 C CA . GLU A 1 114 ? 10.918 0.896 -3.955 1.00 95.88 114 GLU A CA 1
ATOM 892 C C . GLU A 1 114 ? 11.171 0.163 -5.279 1.00 95.88 114 GLU A C 1
ATOM 894 O O . GLU A 1 114 ? 12.234 0.303 -5.885 1.00 95.88 114 GLU A O 1
ATOM 899 N N . PHE A 1 115 ? 10.194 -0.614 -5.747 1.00 96.25 115 PHE A N 1
ATOM 900 C CA . PHE A 1 115 ? 10.293 -1.336 -7.012 1.00 96.25 115 PHE A CA 1
ATOM 901 C C . PHE A 1 115 ? 10.320 -0.396 -8.216 1.00 96.25 115 PHE A C 1
ATOM 903 O O . PHE A 1 115 ? 11.054 -0.668 -9.164 1.00 96.25 115 PHE A O 1
ATOM 910 N N . GLU A 1 116 ? 9.604 0.729 -8.162 1.00 94.00 116 GLU A N 1
ATOM 911 C CA . GLU A 1 116 ? 9.682 1.784 -9.176 1.00 94.00 116 GLU A CA 1
ATOM 912 C C . GLU A 1 116 ? 11.100 2.357 -9.274 1.00 94.00 116 GLU A C 1
ATOM 914 O O . GLU A 1 116 ? 11.668 2.414 -10.362 1.00 94.00 116 GLU A O 1
ATOM 919 N N . GLN A 1 117 ? 11.724 2.687 -8.138 1.00 93.19 117 GLN A N 1
ATOM 920 C CA . GLN A 1 117 ? 13.099 3.204 -8.108 1.00 93.19 117 GLN A CA 1
ATOM 921 C C . GLN A 1 117 ? 14.120 2.204 -8.671 1.00 93.19 117 GLN A C 1
ATOM 923 O O . GLN A 1 117 ? 15.116 2.599 -9.276 1.00 93.19 117 GLN A O 1
ATOM 928 N N . ARG A 1 118 ? 13.873 0.899 -8.496 1.00 93.75 118 ARG A N 1
ATOM 929 C CA . ARG A 1 118 ? 14.719 -0.184 -9.028 1.00 93.75 118 ARG A CA 1
ATOM 930 C C . ARG A 1 118 ? 14.348 -0.614 -10.453 1.00 93.75 118 ARG A C 1
ATOM 932 O O . ARG A 1 118 ? 14.990 -1.517 -10.984 1.00 93.75 118 ARG A O 1
ATOM 939 N N . ASN A 1 119 ? 13.347 0.011 -11.081 1.00 92.69 119 ASN A N 1
ATOM 940 C CA . ASN A 1 119 ? 12.784 -0.378 -12.382 1.00 92.69 119 ASN A CA 1
ATOM 941 C C . ASN A 1 119 ? 12.284 -1.841 -12.437 1.00 92.69 119 ASN A C 1
ATOM 943 O O . ASN A 1 119 ? 12.338 -2.504 -13.473 1.00 92.69 119 ASN A O 1
ATOM 947 N N . TRP A 1 120 ? 11.784 -2.377 -11.321 1.00 96.44 120 TRP A N 1
ATOM 948 C CA . TRP A 1 120 ? 11.203 -3.723 -11.234 1.00 96.44 120 TRP A CA 1
ATOM 949 C C . TRP A 1 120 ? 9.691 -3.683 -11.465 1.00 96.44 120 TRP A C 1
ATOM 951 O O . TRP A 1 120 ? 8.892 -3.836 -10.540 1.00 96.44 120 TRP A O 1
ATOM 961 N N . HIS A 1 121 ? 9.293 -3.482 -12.722 1.00 93.75 121 HIS A N 1
ATOM 962 C CA . HIS A 1 121 ? 7.891 -3.255 -13.091 1.00 93.75 121 HIS A CA 1
ATOM 963 C C . HIS A 1 121 ? 6.941 -4.379 -12.657 1.00 93.75 121 HIS A C 1
ATOM 965 O O . HIS A 1 121 ? 5.876 -4.094 -12.125 1.00 93.75 121 HIS A O 1
ATOM 971 N N . PHE A 1 122 ? 7.338 -5.648 -12.805 1.00 95.88 122 PHE A N 1
ATOM 972 C CA . PHE A 1 122 ? 6.493 -6.781 -12.411 1.00 95.88 122 PHE A CA 1
ATOM 973 C C . PHE A 1 122 ? 6.161 -6.765 -10.910 1.00 95.88 122 PHE A C 1
ATOM 975 O O . PHE A 1 122 ? 5.003 -6.889 -10.523 1.00 95.88 122 PHE A O 1
ATOM 982 N N . ASN A 1 123 ? 7.172 -6.573 -10.061 1.00 96.88 123 ASN A N 1
ATOM 983 C CA . ASN A 1 123 ? 6.996 -6.527 -8.611 1.00 96.88 123 ASN A CA 1
ATOM 984 C C . ASN A 1 123 ? 6.196 -5.299 -8.177 1.00 96.88 123 ASN A C 1
ATOM 986 O O . ASN A 1 123 ? 5.331 -5.405 -7.310 1.00 96.88 123 ASN A O 1
ATOM 990 N N . ARG A 1 124 ? 6.453 -4.146 -8.805 1.00 96.56 124 ARG A N 1
ATOM 991 C CA . ARG A 1 124 ? 5.661 -2.932 -8.594 1.00 96.56 124 ARG A CA 1
ATOM 992 C C . ARG A 1 124 ? 4.184 -3.191 -8.877 1.00 96.56 124 ARG A C 1
ATOM 994 O O . ARG A 1 124 ? 3.344 -2.861 -8.043 1.00 96.56 124 ARG A O 1
ATOM 1001 N N . ASP A 1 125 ? 3.877 -3.779 -10.029 1.00 96.12 125 ASP A N 1
ATOM 1002 C CA . ASP A 1 125 ? 2.500 -4.002 -10.463 1.00 96.12 125 ASP A CA 1
ATOM 1003 C C . ASP A 1 125 ? 1.786 -5.035 -9.566 1.00 96.12 125 ASP A C 1
ATOM 1005 O O . ASP A 1 125 ? 0.644 -4.793 -9.173 1.00 96.12 125 ASP A O 1
ATOM 1009 N N . ASP A 1 126 ? 2.466 -6.109 -9.133 1.00 97.69 126 ASP A N 1
ATOM 1010 C CA . ASP A 1 126 ? 1.930 -7.074 -8.148 1.00 97.69 126 ASP A CA 1
ATOM 1011 C C . ASP A 1 126 ? 1.628 -6.402 -6.794 1.00 97.69 126 ASP A C 1
ATOM 1013 O O . ASP A 1 126 ? 0.545 -6.583 -6.226 1.00 97.69 126 ASP A O 1
ATOM 1017 N N . SER A 1 127 ? 2.535 -5.561 -6.282 1.00 97.75 127 SER A N 1
ATOM 1018 C CA . SER A 1 127 ? 2.296 -4.809 -5.042 1.00 97.75 127 SER A CA 1
ATOM 1019 C C . SER A 1 127 ? 1.112 -3.843 -5.180 1.00 97.75 127 SER A C 1
ATOM 1021 O O . SER A 1 127 ? 0.248 -3.788 -4.296 1.00 97.75 127 SER A O 1
ATOM 1023 N N . LEU A 1 128 ? 1.001 -3.130 -6.306 1.00 97.31 128 LEU A N 1
ATOM 1024 C CA . LEU A 1 128 ? -0.137 -2.248 -6.585 1.00 97.31 128 LEU A CA 1
ATOM 1025 C C . LEU A 1 128 ? -1.460 -3.016 -6.688 1.00 97.31 128 LEU A C 1
ATOM 1027 O O . LEU A 1 128 ? -2.483 -2.545 -6.179 1.00 97.31 128 LEU A O 1
ATOM 1031 N N . GLU A 1 129 ? -1.466 -4.200 -7.300 1.00 97.44 129 GLU A N 1
ATOM 1032 C CA . GLU A 1 129 ? -2.651 -5.054 -7.383 1.00 97.44 129 GLU A CA 1
ATOM 1033 C C . GLU A 1 129 ? -3.114 -5.494 -5.989 1.00 97.44 129 GLU A C 1
ATOM 1035 O O . GLU A 1 129 ? -4.295 -5.355 -5.649 1.00 97.44 129 GLU A O 1
ATOM 1040 N N . ARG A 1 130 ? -2.190 -5.949 -5.132 1.00 98.06 130 ARG A N 1
ATOM 1041 C CA . ARG A 1 130 ? -2.501 -6.347 -3.748 1.00 98.06 130 ARG A CA 1
ATOM 1042 C C . ARG A 1 130 ? -3.079 -5.191 -2.940 1.00 98.06 130 ARG A C 1
ATOM 1044 O O . ARG A 1 130 ? -4.081 -5.373 -2.239 1.00 98.06 130 ARG A O 1
ATOM 1051 N N . ALA A 1 131 ? -2.487 -4.003 -3.047 1.00 97.94 131 ALA A N 1
ATOM 1052 C CA . ALA A 1 131 ? -2.986 -2.804 -2.385 1.00 97.94 131 ALA A CA 1
ATOM 1053 C C . ALA A 1 131 ? -4.411 -2.456 -2.853 1.00 97.94 131 ALA A C 1
ATOM 1055 O O . ALA A 1 131 ? -5.318 -2.278 -2.029 1.00 97.94 131 ALA A O 1
ATOM 1056 N N . ASN A 1 132 ? -4.637 -2.449 -4.170 1.00 97.19 132 ASN A N 1
ATOM 1057 C CA . ASN A 1 132 ? -5.944 -2.186 -4.769 1.00 97.19 132 ASN A CA 1
ATOM 1058 C C . ASN A 1 132 ? -6.997 -3.228 -4.375 1.00 97.19 132 ASN A C 1
ATOM 1060 O O . ASN A 1 132 ? -8.138 -2.868 -4.077 1.00 97.19 132 ASN A O 1
ATOM 1064 N N . ALA A 1 133 ? -6.637 -4.509 -4.308 1.00 97.19 133 ALA A N 1
ATOM 1065 C CA . ALA A 1 133 ? -7.545 -5.573 -3.894 1.00 97.19 133 ALA A CA 1
ATOM 1066 C C . ALA A 1 133 ? -8.044 -5.368 -2.454 1.00 97.19 133 ALA A C 1
ATOM 1068 O O . ALA A 1 133 ? -9.245 -5.496 -2.183 1.00 97.19 133 ALA A O 1
ATOM 1069 N N . ILE A 1 134 ? -7.147 -4.992 -1.534 1.00 97.19 134 ILE A N 1
ATOM 1070 C CA . ILE A 1 134 ? -7.507 -4.696 -0.140 1.00 97.19 134 ILE A CA 1
ATOM 1071 C C . ILE A 1 134 ? -8.380 -3.440 -0.068 1.00 97.19 134 ILE A C 1
ATOM 1073 O O . ILE A 1 134 ? -9.395 -3.446 0.636 1.00 97.19 134 ILE A O 1
ATOM 1077 N N . LEU A 1 135 ? -8.030 -2.387 -0.812 1.00 96.56 135 LEU A N 1
ATOM 1078 C CA . LEU A 1 135 ? -8.794 -1.141 -0.851 1.00 96.56 135 LEU A CA 1
ATOM 1079 C C . LEU A 1 135 ? -10.213 -1.360 -1.394 1.00 96.56 135 LEU A C 1
ATOM 1081 O O . LEU A 1 135 ? -11.189 -0.923 -0.782 1.00 96.56 135 LEU A O 1
ATOM 1085 N N . ARG A 1 136 ? -10.348 -2.099 -2.501 1.00 95.94 136 ARG A N 1
ATOM 1086 C CA . ARG A 1 136 ? -11.641 -2.478 -3.086 1.00 95.94 136 ARG A CA 1
ATOM 1087 C C . ARG A 1 136 ? -12.467 -3.291 -2.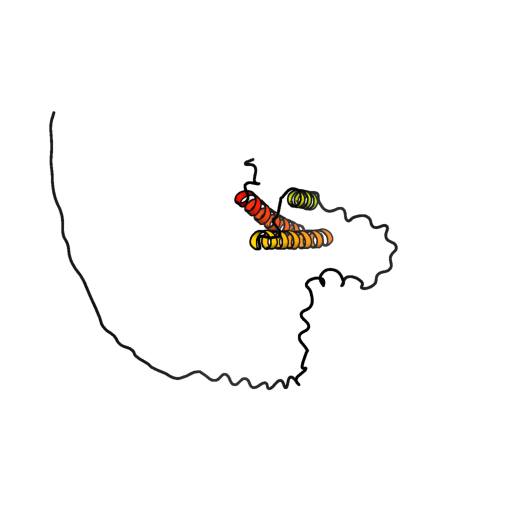098 1.00 95.94 136 ARG A C 1
ATOM 1089 O O . ARG A 1 136 ? -13.636 -2.985 -1.880 1.00 95.94 136 ARG A O 1
ATOM 1096 N N . HIS A 1 137 ? -11.862 -4.291 -1.455 1.00 95.44 137 HIS A N 1
ATOM 1097 C CA . HIS A 1 137 ? -12.544 -5.089 -0.437 1.00 95.44 137 HIS A CA 1
ATOM 1098 C C . HIS A 1 137 ? -13.031 -4.238 0.740 1.00 95.44 137 HIS A C 1
ATOM 1100 O O . HIS A 1 137 ? -14.162 -4.406 1.195 1.00 95.44 137 HIS A O 1
ATOM 1106 N N . HIS A 1 138 ? -12.200 -3.308 1.216 1.00 95.69 138 HIS A N 1
ATOM 1107 C CA . HIS A 1 138 ? -12.577 -2.373 2.271 1.00 95.69 138 HIS A CA 1
ATOM 1108 C C . HIS A 1 138 ? -13.794 -1.546 1.864 1.00 95.69 138 HIS A C 1
ATOM 1110 O O . HIS A 1 138 ? -14.796 -1.575 2.572 1.00 95.69 138 HIS A O 1
ATOM 1116 N N . ARG A 1 139 ? -13.739 -0.902 0.693 1.00 94.50 139 ARG A N 1
ATOM 1117 C CA . ARG A 1 139 ? -14.827 -0.076 0.155 1.00 94.50 139 ARG A CA 1
ATOM 1118 C C . ARG A 1 139 ? -16.135 -0.850 0.001 1.00 94.50 139 ARG A C 1
ATOM 1120 O O . ARG A 1 139 ? -17.187 -0.347 0.386 1.00 94.50 139 ARG A O 1
ATOM 1127 N N . MET A 1 140 ? -16.079 -2.086 -0.497 1.00 94.00 140 MET A N 1
ATOM 1128 C CA . MET A 1 140 ? -17.260 -2.953 -0.591 1.00 94.00 140 MET A CA 1
ATOM 1129 C C . MET A 1 140 ? -17.860 -3.258 0.788 1.00 94.00 140 MET A C 1
ATOM 1131 O O . MET A 1 140 ? -19.075 -3.248 0.948 1.00 94.00 140 MET A O 1
ATOM 1135 N N . LYS A 1 141 ? -17.026 -3.498 1.809 1.00 92.06 141 LYS A N 1
ATOM 1136 C CA . LYS A 1 141 ? -17.494 -3.788 3.175 1.00 92.06 141 LYS A CA 1
ATOM 1137 C C . LYS A 1 141 ? -18.025 -2.564 3.918 1.00 92.06 141 LYS A C 1
ATOM 1139 O O . LYS A 1 141 ? -18.850 -2.731 4.808 1.00 92.06 141 LYS A O 1
ATOM 1144 N N . THR A 1 142 ? -17.552 -1.366 3.589 1.00 90.06 142 THR A N 1
ATOM 1145 C CA . THR A 1 142 ? -17.977 -0.111 4.225 1.00 90.06 142 THR A CA 1
ATOM 1146 C C . THR A 1 142 ? -19.096 0.607 3.473 1.00 90.06 142 THR A C 1
ATOM 1148 O O . THR A 1 142 ? -19.522 1.668 3.917 1.00 90.06 142 THR A O 1
ATOM 1151 N N . GLY A 1 143 ? -19.556 0.070 2.336 1.00 86.56 143 GLY A N 1
ATOM 1152 C CA . GLY A 1 143 ? -20.521 0.748 1.464 1.00 86.56 143 GLY A CA 1
ATOM 1153 C C . GLY A 1 143 ? -19.944 1.977 0.749 1.00 86.56 143 GLY A C 1
ATOM 1154 O O . GLY A 1 143 ? -20.690 2.782 0.210 1.00 86.56 143 GLY A O 1
ATOM 1155 N N . GLN A 1 144 ? -18.616 2.135 0.745 1.00 85.31 144 GLN A N 1
ATOM 1156 C CA . GLN A 1 144 ? -17.899 3.209 0.043 1.00 85.31 144 GLN A CA 1
ATOM 1157 C C . GLN A 1 144 ? -17.521 2.824 -1.393 1.00 85.31 144 GLN A C 1
ATOM 1159 O O . GLN A 1 144 ? -16.916 3.615 -2.115 1.00 85.31 144 GLN A O 1
ATOM 1164 N N . GLY A 1 145 ? -17.803 1.586 -1.800 1.00 75.50 145 GLY A N 1
ATOM 1165 C CA . GLY A 1 145 ? -17.670 1.157 -3.182 1.00 75.50 145 GLY A CA 1
ATOM 1166 C C . GLY A 1 145 ? -18.897 1.609 -3.954 1.00 75.50 145 GLY A C 1
ATOM 1167 O O . GLY A 1 145 ? -19.953 1.005 -3.800 1.00 75.50 145 GLY A O 1
ATOM 1168 N N . HIS A 1 146 ? -18.763 2.648 -4.779 1.00 57.53 146 HIS A N 1
ATOM 1169 C CA . HIS A 1 146 ? -19.731 2.853 -5.850 1.00 57.53 146 HIS A CA 1
ATOM 1170 C C . HIS A 1 146 ? -19.680 1.626 -6.765 1.00 57.53 146 HIS A C 1
ATOM 1172 O O . HIS A 1 146 ? -18.593 1.214 -7.175 1.00 57.53 146 HIS A O 1
ATOM 1178 N N . ALA A 1 147 ? -20.842 1.032 -7.048 1.00 45.91 147 ALA A N 1
ATOM 1179 C CA . ALA A 1 147 ? -20.989 0.174 -8.213 1.00 45.91 147 ALA A CA 1
ATOM 1180 C C . ALA A 1 147 ? -20.672 1.052 -9.431 1.00 45.91 147 ALA A C 1
ATOM 1182 O O . ALA A 1 147 ? -21.410 1.999 -9.704 1.00 45.91 147 ALA A O 1
ATOM 1183 N N . LEU A 1 148 ? -19.510 0.817 -10.039 1.00 44.50 148 LEU A N 1
ATOM 1184 C CA . LEU A 1 148 ? -19.219 1.273 -11.393 1.00 44.50 148 LEU A CA 1
ATOM 1185 C C . LEU A 1 148 ? -19.903 0.314 -12.363 1.00 44.50 148 LEU A C 1
ATOM 1187 O O . LEU A 1 148 ? -19.831 -0.909 -12.092 1.00 44.50 148 LEU A O 1
#

Foldseek 3Di:
DDDDDDDDDDDDDDDDDDDDDDDDDDDDDDPDPPPDDPPPPPDDPDDDDPDPPPPPPPPDPDDDDDPDPCPPPDFPPLLVVLVVLLVPDDADPVDPVSVVLNVLLVVLSVQLVVCRVVVVVVSNVVSSVSSVVSSCVSCVVVVVDDPD

Radius of gyration: 31.73 Å; chains: 1; bounding box: 88×71×49 Å

pLDDT: mean 71.11, std 23.0, range [38.94, 98.25]

Sequence (148 aa):
MSRDGRSRGAVRTGVKASKTNDVVTTMHNLTKWAFGSLLVCSGVWATSQSTPLTQWAQEQDGAQTTELVAVAPQYSNAIETLEHAIERTRFNSQNRVHSLRLKRIIYYLSEAREFEQRNWHFNRDDSLERANAILRHHRMKTG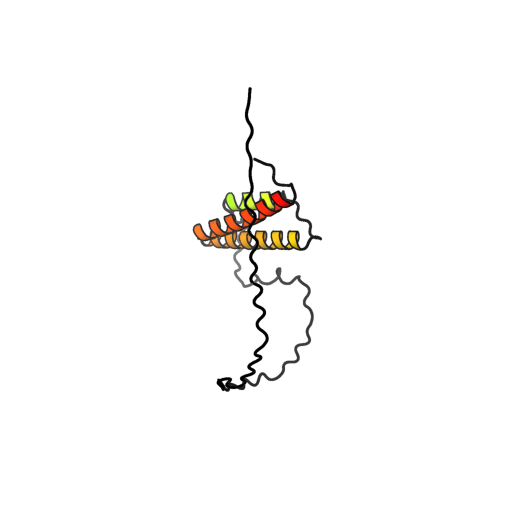QGHAL

Organism: NCBI:txid634436

Secondary structure (DSSP, 8-state):
----------------------------------------------------TTGGGS------------------HHHHHHHHHHHTSPP-TTSHHHHHHHHHHHHHHHHHHHHHHTT-HHHHHHHHHHHHHHHHHHHHHHT-----